Protein AF-A0A855X3U1-F1 (afdb_monomer_lite)

Secondary structure (DSSP, 8-state):
-HHHHHHHHHHTT-------STTS-HHHHHHHHHHHHTPPP--HHHHHHHHH--

Sequence (54 aa):
MTAKRSIDEKLKNRIIALDGPAGSGKSTTARILAARLGYNYLDTGAMYRALTYV

Organism: NCBI:txid2072418

Foldseek 3Di:
DPPVVVVLVVCVDDDDDDDDDPPPCRLVVQVVVCVVNVHDGDDVVVVVVVVPPD

Structure (mmCIF, N/CA/C/O backbone):
data_AF-A0A855X3U1-F1
#
_entry.id   AF-A0A855X3U1-F1
#
loop_
_atom_site.group_PDB
_atom_site.id
_atom_site.type_symbol
_atom_site.label_atom_id
_atom_site.label_alt_id
_atom_site.label_comp_id
_atom_site.label_asym_id
_atom_site.label_entity_id
_atom_site.label_seq_id
_atom_site.pdbx_PDB_ins_code
_atom_site.Cartn_x
_atom_site.Cartn_y
_atom_site.Cartn_z
_atom_site.occupancy
_atom_site.B_iso_or_equiv
_atom_site.auth_seq_id
_atom_site.auth_comp_id
_atom_site.auth_asym_id
_atom_site.auth_atom_id
_atom_site.pdbx_PDB_model_num
ATOM 1 N N . MET A 1 1 ? -12.232 -4.343 27.655 1.00 55.16 1 MET A N 1
ATOM 2 C CA . MET A 1 1 ? -13.097 -3.998 26.499 1.00 55.16 1 MET A CA 1
ATOM 3 C C . MET A 1 1 ? -13.042 -2.509 26.106 1.00 55.16 1 MET A C 1
ATOM 5 O O . MET A 1 1 ? -13.377 -2.190 24.976 1.00 55.16 1 MET A O 1
ATOM 9 N N . THR A 1 2 ? -12.561 -1.599 26.966 1.00 59.56 2 THR A N 1
ATOM 10 C CA . THR A 1 2 ? -12.632 -0.133 26.753 1.00 59.56 2 THR A CA 1
ATOM 11 C C . THR A 1 2 ? -11.558 0.469 25.823 1.00 59.56 2 THR A C 1
ATOM 13 O O . THR A 1 2 ? -11.848 1.421 25.111 1.00 59.56 2 THR A O 1
ATOM 16 N N . ALA A 1 3 ? -10.341 -0.090 25.753 1.00 60.88 3 ALA A N 1
ATOM 17 C CA . A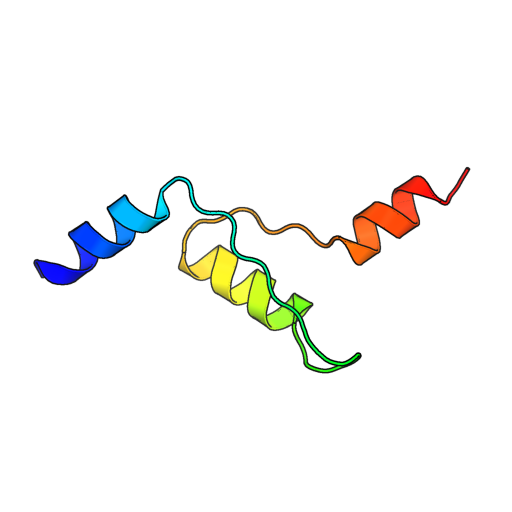LA A 1 3 ? -9.234 0.509 24.980 1.00 60.88 3 ALA A CA 1
ATOM 18 C C . ALA A 1 3 ? -9.368 0.376 23.448 1.00 60.88 3 ALA A C 1
ATOM 20 O O . ALA A 1 3 ? -8.917 1.244 22.706 1.00 60.88 3 ALA A O 1
ATOM 21 N N . LYS A 1 4 ? -10.011 -0.695 22.965 1.00 60.41 4 LYS A N 1
ATOM 22 C CA . LYS A 1 4 ? -10.136 -0.978 21.525 1.00 60.41 4 LYS A CA 1
ATOM 23 C C . LYS A 1 4 ? -10.967 0.094 20.805 1.00 60.41 4 LYS A C 1
ATOM 25 O O . LYS A 1 4 ? -10.589 0.575 19.745 1.00 60.41 4 LYS A O 1
ATOM 30 N N . ARG A 1 5 ? -12.033 0.554 21.467 1.00 64.56 5 ARG A N 1
ATOM 31 C CA . ARG A 1 5 ? -12.991 1.526 20.927 1.00 64.56 5 ARG A CA 1
ATOM 32 C C . ARG A 1 5 ? -12.379 2.908 20.664 1.00 64.56 5 ARG A C 1
ATOM 34 O O . ARG A 1 5 ? -12.812 3.570 19.730 1.00 64.56 5 ARG A O 1
ATOM 41 N N . SER A 1 6 ? -11.363 3.329 21.429 1.00 66.69 6 SER A N 1
ATOM 42 C CA . SER A 1 6 ? -10.706 4.629 21.199 1.00 66.69 6 SER A CA 1
ATOM 43 C C . SER A 1 6 ? -9.658 4.590 20.081 1.00 66.69 6 SER A C 1
ATOM 45 O O . SER A 1 6 ? -9.467 5.593 19.393 1.00 66.69 6 SER A O 1
ATOM 47 N N . ILE A 1 7 ? -9.004 3.441 19.861 1.00 68.81 7 ILE A N 1
ATOM 48 C CA . ILE A 1 7 ? -8.101 3.230 18.718 1.00 68.81 7 ILE A CA 1
ATOM 49 C C . ILE A 1 7 ? -8.899 3.245 17.412 1.00 68.81 7 ILE A C 1
ATOM 51 O O . ILE A 1 7 ? -8.515 3.945 16.476 1.00 68.81 7 ILE A O 1
ATOM 55 N N . ASP A 1 8 ? -10.028 2.532 17.382 1.00 68.75 8 ASP A N 1
ATOM 56 C CA . ASP A 1 8 ? -10.852 2.380 16.182 1.00 68.75 8 ASP A CA 1
ATOM 57 C C . ASP A 1 8 ? -11.420 3.742 15.721 1.00 68.75 8 ASP A C 1
ATOM 59 O O . ASP A 1 8 ? -11.406 4.054 14.530 1.00 68.75 8 ASP A O 1
ATOM 63 N N . GLU A 1 9 ? -11.825 4.619 16.652 1.00 69.75 9 GLU A N 1
ATOM 64 C CA . GLU A 1 9 ? -12.229 5.997 16.320 1.00 69.75 9 GLU A CA 1
ATOM 65 C C . GLU A 1 9 ? -11.071 6.880 15.843 1.00 69.75 9 GLU A C 1
ATOM 67 O O . GLU A 1 9 ? -11.238 7.652 14.899 1.00 69.75 9 GLU A O 1
ATOM 72 N N . LYS A 1 10 ? -9.878 6.762 16.442 1.00 65.06 10 LYS A N 1
ATOM 73 C CA . LYS A 1 10 ? -8.698 7.546 16.027 1.00 65.06 10 LYS A CA 1
ATOM 74 C C . LYS A 1 10 ? -8.218 7.216 14.615 1.00 65.06 10 LYS A C 1
ATOM 76 O O . LYS A 1 10 ? -7.516 8.028 14.003 1.00 65.06 10 LYS A O 1
ATOM 81 N N . LEU A 1 11 ? -8.533 6.016 14.142 1.00 69.25 11 LEU A N 1
ATOM 82 C CA . LEU A 1 11 ? -8.152 5.502 12.835 1.00 69.25 11 LEU A CA 1
ATOM 83 C C . LEU A 1 11 ? -9.126 5.931 11.729 1.00 69.25 11 LEU A C 1
ATOM 85 O O . LEU A 1 11 ? -8.698 6.083 10.592 1.00 69.25 11 LEU A O 1
ATOM 89 N N . LYS A 1 12 ? -10.382 6.250 12.058 1.00 67.44 12 LYS A N 1
ATOM 90 C CA . LYS A 1 12 ? -11.508 6.390 11.115 1.00 67.44 12 LYS A CA 1
ATOM 91 C C . LYS A 1 12 ? -11.275 7.260 9.862 1.00 67.44 12 LYS A C 1
ATOM 93 O O . LYS A 1 12 ? -11.956 7.026 8.879 1.00 67.44 12 LYS A O 1
ATOM 98 N N . ASN A 1 13 ? -10.297 8.174 9.852 1.00 73.19 13 ASN A N 1
ATOM 99 C CA . ASN A 1 13 ? -9.913 9.004 8.696 1.00 73.19 13 ASN A CA 1
ATOM 100 C C . ASN A 1 13 ? -8.385 9.093 8.451 1.00 73.19 13 ASN A C 1
ATOM 102 O O . ASN A 1 13 ? -7.894 10.101 7.945 1.00 73.19 13 ASN A O 1
ATOM 106 N N . ARG A 1 14 ? -7.585 8.097 8.853 1.00 82.06 14 ARG A N 1
ATOM 107 C CA . ARG A 1 14 ? -6.122 8.138 8.645 1.00 82.06 14 ARG A CA 1
ATOM 108 C C . ARG A 1 14 ? -5.709 7.474 7.338 1.00 82.06 14 ARG A C 1
ATOM 110 O O . ARG A 1 14 ? -6.247 6.439 6.982 1.00 82.06 14 A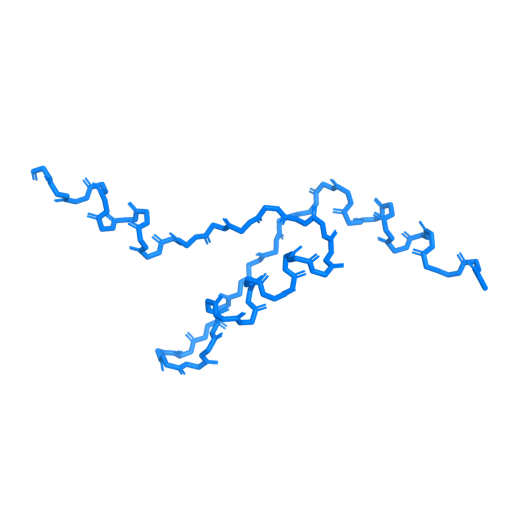RG A O 1
ATOM 117 N N . ILE A 1 15 ? -4.689 8.017 6.680 1.00 88.38 15 ILE A N 1
ATOM 118 C CA . ILE A 1 15 ? -3.982 7.347 5.582 1.00 88.38 15 ILE A CA 1
ATOM 119 C C . ILE A 1 15 ? -2.741 6.674 6.175 1.00 88.38 15 ILE A C 1
ATOM 121 O O . ILE A 1 15 ? -1.991 7.306 6.919 1.00 88.38 15 ILE A O 1
ATOM 125 N N . ILE A 1 16 ? -2.541 5.390 5.872 1.00 88.06 16 ILE A N 1
ATOM 126 C CA . ILE A 1 16 ? -1.377 4.616 6.320 1.00 88.06 16 ILE A CA 1
ATOM 127 C C . ILE A 1 16 ? -0.487 4.358 5.104 1.00 88.06 16 ILE A C 1
ATOM 129 O O . ILE A 1 16 ? -0.885 3.642 4.188 1.00 88.06 16 ILE A O 1
ATOM 133 N N . ALA A 1 17 ? 0.714 4.934 5.107 1.00 89.19 17 ALA A N 1
ATOM 134 C CA . ALA A 1 17 ? 1.739 4.674 4.102 1.00 89.19 17 ALA A CA 1
ATOM 135 C C . ALA A 1 17 ? 2.726 3.611 4.611 1.00 89.19 17 ALA A C 1
ATOM 137 O O . ALA A 1 17 ? 3.119 3.627 5.777 1.00 89.19 17 ALA A O 1
ATOM 138 N N . LEU A 1 18 ? 3.120 2.685 3.735 1.00 88.12 18 LEU A N 1
ATOM 139 C CA . LEU A 1 18 ? 4.078 1.616 4.019 1.00 88.12 18 LEU A CA 1
ATOM 140 C C . LEU A 1 18 ? 5.227 1.720 3.022 1.00 88.12 18 LEU A C 1
ATOM 142 O O . LEU A 1 18 ? 5.027 1.474 1.833 1.00 88.12 18 LEU A O 1
ATOM 146 N N . ASP A 1 19 ? 6.416 2.058 3.513 1.00 88.69 19 ASP A N 1
ATOM 147 C CA . ASP A 1 19 ? 7.605 2.278 2.689 1.00 88.69 19 ASP A CA 1
ATOM 148 C C . ASP A 1 19 ? 8.758 1.336 3.077 1.00 88.69 19 ASP A C 1
ATOM 150 O O . ASP A 1 19 ? 8.759 0.745 4.159 1.00 88.69 19 ASP A O 1
ATOM 154 N N . GLY A 1 20 ? 9.707 1.117 2.165 1.00 88.44 20 GLY A N 1
ATOM 155 C CA . GLY A 1 20 ? 10.853 0.228 2.378 1.00 88.44 20 GLY A CA 1
ATOM 156 C C . GLY A 1 20 ? 11.374 -0.481 1.117 1.00 88.44 20 GLY A C 1
ATOM 157 O O . GLY A 1 20 ? 10.804 -0.335 0.034 1.00 88.44 20 GLY A O 1
ATOM 158 N N . PRO A 1 21 ? 12.421 -1.318 1.237 1.00 90.62 21 PRO A N 1
ATOM 159 C CA . PRO A 1 21 ? 13.146 -1.903 0.100 1.00 90.62 21 PRO A CA 1
ATOM 160 C C . PRO A 1 21 ? 12.290 -2.779 -0.820 1.00 90.62 21 PRO A C 1
ATOM 162 O O . PRO A 1 21 ? 11.307 -3.382 -0.382 1.00 90.62 21 PRO A O 1
ATOM 165 N N . ALA A 1 22 ? 12.653 -2.890 -2.099 1.00 87.00 22 ALA A N 1
ATOM 166 C CA . ALA A 1 22 ? 11.981 -3.806 -3.024 1.00 87.00 22 ALA A CA 1
ATOM 167 C C . ALA A 1 22 ? 11.990 -5.249 -2.474 1.00 87.00 22 ALA A C 1
ATOM 169 O O . ALA A 1 22 ? 12.968 -5.691 -1.881 1.00 87.00 22 ALA A O 1
ATOM 170 N N . GLY A 1 23 ? 10.873 -5.969 -2.616 1.00 87.69 23 GLY A N 1
ATOM 171 C CA . GLY A 1 23 ? 10.745 -7.346 -2.119 1.00 87.69 23 GLY A CA 1
ATOM 172 C C . GLY A 1 23 ? 10.469 -7.507 -0.615 1.00 87.69 23 GLY A C 1
ATOM 173 O O . GLY A 1 23 ? 10.192 -8.619 -0.185 1.00 87.69 23 GLY A O 1
ATOM 174 N N . SER A 1 24 ? 10.425 -6.437 0.192 1.00 91.25 24 SER A N 1
ATOM 175 C CA . SER A 1 24 ? 10.186 -6.533 1.651 1.00 91.25 24 SER A CA 1
ATOM 176 C C . SER A 1 24 ? 8.751 -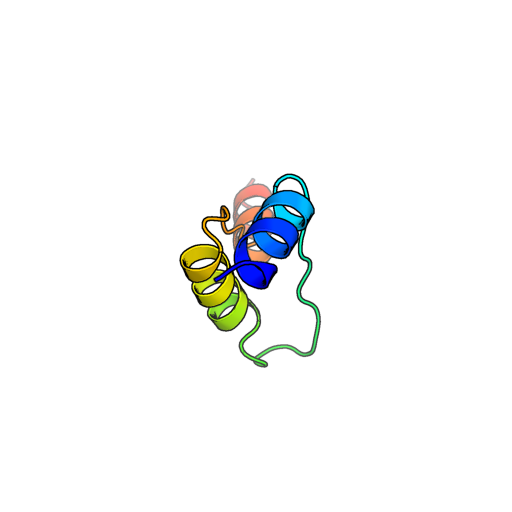6.901 2.076 1.00 91.25 24 SER A C 1
ATOM 178 O O . SER A 1 24 ? 8.414 -6.857 3.256 1.00 91.25 24 SER A O 1
ATOM 180 N N . GLY A 1 25 ? 7.868 -7.230 1.128 1.00 92.06 25 GLY A N 1
ATOM 181 C CA .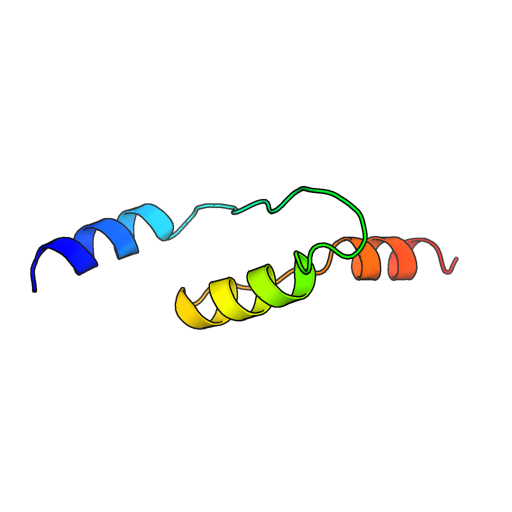 GLY A 1 25 ? 6.499 -7.667 1.422 1.00 92.06 25 GLY A CA 1
ATOM 182 C C . GLY A 1 25 ? 5.493 -6.554 1.739 1.00 92.06 25 GLY A C 1
ATOM 183 O O . GLY A 1 25 ? 4.380 -6.864 2.156 1.00 92.06 25 GLY A O 1
ATOM 184 N N . LYS A 1 26 ? 5.822 -5.274 1.504 1.00 92.81 26 LYS A N 1
ATOM 185 C CA . LYS A 1 26 ? 4.945 -4.113 1.795 1.00 92.81 26 LYS A CA 1
ATOM 186 C C . LYS A 1 26 ? 3.522 -4.272 1.272 1.00 92.81 26 LYS A C 1
ATOM 188 O O . LYS A 1 26 ? 2.590 -4.126 2.050 1.00 92.81 26 LYS A O 1
ATOM 193 N N . SER A 1 27 ? 3.346 -4.630 -0.002 1.00 90.94 27 SER A N 1
ATOM 194 C CA . SER A 1 27 ? 2.019 -4.834 -0.604 1.00 90.94 27 SER A CA 1
ATOM 195 C C . SER A 1 27 ? 1.233 -5.955 0.084 1.00 90.94 27 SER A C 1
ATOM 197 O O . SER A 1 27 ? 0.032 -5.831 0.316 1.00 90.94 27 SER A O 1
ATOM 199 N N . THR A 1 28 ? 1.913 -7.033 0.479 1.00 93.88 28 THR A N 1
ATOM 200 C CA . THR A 1 28 ? 1.301 -8.149 1.211 1.00 93.88 28 THR A CA 1
ATOM 201 C C . THR A 1 28 ? 0.873 -7.729 2.612 1.00 93.88 28 THR A C 1
ATOM 203 O O . THR A 1 28 ? -0.277 -7.948 2.991 1.00 93.88 28 THR A O 1
ATOM 206 N N . THR A 1 29 ? 1.761 -7.077 3.362 1.00 94.06 29 THR A N 1
ATOM 207 C CA . THR A 1 29 ? 1.469 -6.583 4.712 1.00 94.06 29 THR A CA 1
ATOM 208 C C . THR A 1 29 ? 0.375 -5.518 4.693 1.00 94.06 29 THR A C 1
ATOM 210 O O . THR A 1 29 ? -0.541 -5.587 5.506 1.00 94.06 29 THR A O 1
ATOM 213 N N . ALA A 1 30 ? 0.410 -4.588 3.735 1.00 93.00 30 ALA A N 1
ATOM 214 C CA . ALA A 1 30 ? -0.591 -3.539 3.549 1.00 93.00 30 ALA A CA 1
ATOM 215 C C . ALA A 1 30 ? -1.992 -4.115 3.340 1.00 93.00 30 ALA A C 1
ATOM 217 O O . ALA A 1 30 ? -2.936 -3.708 4.008 1.00 93.00 30 ALA A O 1
ATOM 218 N N . ARG A 1 31 ? -2.117 -5.107 2.454 1.00 93.19 31 ARG A N 1
ATOM 219 C CA . ARG A 1 31 ? -3.385 -5.782 2.164 1.00 93.19 31 ARG A CA 1
ATOM 220 C C . ARG A 1 31 ? -3.946 -6.505 3.389 1.00 93.19 31 ARG A C 1
ATOM 222 O O . ARG A 1 31 ? -5.137 -6.398 3.669 1.00 93.19 31 ARG A O 1
ATOM 229 N N . ILE A 1 32 ? -3.100 -7.215 4.140 1.00 95.00 32 ILE A N 1
ATOM 230 C CA . ILE A 1 32 ? -3.515 -7.909 5.371 1.00 95.00 32 ILE A CA 1
ATOM 231 C C . ILE A 1 32 ? -3.914 -6.900 6.456 1.00 95.00 32 ILE A C 1
ATOM 233 O O . ILE A 1 32 ? -4.928 -7.086 7.128 1.00 95.00 32 ILE A O 1
ATOM 2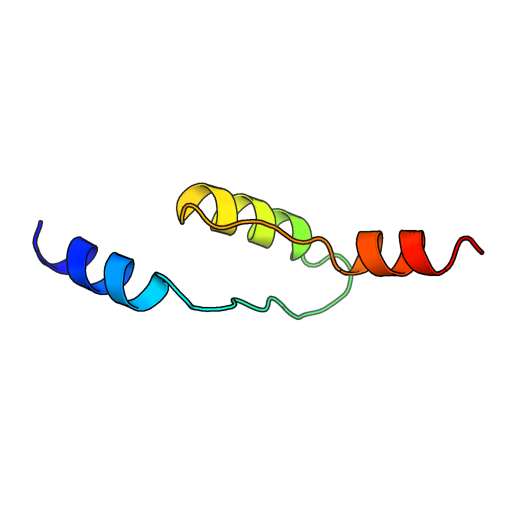37 N N . LEU A 1 33 ? -3.134 -5.831 6.625 1.00 92.62 33 LEU A N 1
ATOM 238 C CA . LEU A 1 33 ? -3.408 -4.771 7.591 1.00 92.62 33 LEU A CA 1
ATOM 239 C C . LEU A 1 33 ? -4.730 -4.068 7.275 1.00 92.62 33 LEU A C 1
ATOM 241 O O . LEU A 1 33 ? -5.555 -3.902 8.169 1.00 92.62 33 LEU A O 1
ATOM 245 N N . ALA A 1 34 ? -4.955 -3.722 6.007 1.00 92.25 34 ALA A N 1
ATOM 246 C CA . ALA A 1 34 ? -6.176 -3.072 5.560 1.00 92.25 34 ALA A CA 1
ATOM 247 C C . ALA A 1 34 ? -7.412 -3.941 5.835 1.00 92.25 34 ALA A C 1
ATOM 249 O O . ALA A 1 34 ? -8.365 -3.468 6.447 1.00 92.25 34 ALA A O 1
ATOM 250 N N . ALA A 1 35 ? -7.351 -5.240 5.517 1.00 92.56 35 ALA A N 1
ATOM 251 C CA . ALA A 1 35 ? -8.428 -6.183 5.821 1.00 92.56 35 ALA A CA 1
ATOM 252 C C . ALA A 1 35 ? -8.713 -6.301 7.331 1.00 92.56 35 ALA A C 1
ATOM 254 O O . ALA A 1 35 ? -9.868 -6.384 7.739 1.00 92.56 35 ALA A O 1
ATOM 255 N N . ARG A 1 36 ? -7.672 -6.280 8.176 1.00 91.56 36 ARG A N 1
ATOM 256 C CA . ARG A 1 36 ? -7.816 -6.350 9.642 1.00 91.56 36 ARG A CA 1
ATOM 257 C C . ARG A 1 36 ? -8.380 -5.072 10.260 1.00 91.56 36 ARG A C 1
ATOM 259 O O . ARG A 1 36 ? -9.038 -5.155 11.293 1.00 91.56 36 ARG A O 1
ATOM 266 N N . LEU A 1 37 ? -8.097 -3.917 9.660 1.00 88.06 37 LEU A N 1
ATOM 267 C CA . LEU A 1 37 ? -8.541 -2.609 10.147 1.00 88.06 37 LEU A CA 1
ATOM 268 C C . LEU A 1 37 ? -9.836 -2.117 9.481 1.00 88.06 37 LEU A C 1
ATOM 270 O O . LEU A 1 37 ? -10.365 -1.091 9.896 1.00 88.06 37 LEU A O 1
ATOM 274 N N . GLY A 1 38 ? -10.348 -2.816 8.462 1.00 88.19 38 GLY A N 1
ATOM 275 C CA . GLY A 1 38 ? -11.509 -2.369 7.683 1.00 88.19 38 GLY A CA 1
ATOM 276 C C . GLY A 1 38 ? -11.201 -1.192 6.750 1.00 88.19 38 GLY A C 1
ATOM 277 O O . GLY A 1 38 ? -12.066 -0.360 6.498 1.00 88.19 38 GLY A O 1
ATOM 278 N N . TYR A 1 39 ? -9.960 -1.096 6.272 1.00 89.88 39 TYR A N 1
ATOM 279 C CA . TYR A 1 39 ? -9.500 -0.055 5.356 1.00 89.88 39 TYR A CA 1
ATOM 280 C C . TYR A 1 39 ? -9.530 -0.533 3.907 1.00 89.88 39 TYR A C 1
ATOM 282 O O . TYR A 1 39 ? -9.348 -1.717 3.619 1.00 89.88 39 TYR A O 1
ATOM 290 N N . ASN A 1 40 ? -9.638 0.421 2.986 1.00 89.62 40 ASN A N 1
ATOM 291 C CA . ASN A 1 40 ? -9.368 0.169 1.577 1.00 89.62 40 ASN A CA 1
ATOM 292 C C . ASN A 1 40 ? -7.856 0.038 1.340 1.00 89.62 40 ASN A C 1
ATOM 294 O O . ASN A 1 40 ? -7.057 0.790 1.899 1.00 89.62 40 ASN A O 1
ATOM 298 N N . TYR A 1 41 ? -7.471 -0.914 0.491 1.00 91.44 41 TYR A N 1
ATOM 299 C CA . TYR A 1 41 ? -6.089 -1.122 0.063 1.00 91.44 41 TYR A CA 1
ATOM 300 C C . TYR A 1 41 ? -5.875 -0.544 -1.342 1.00 91.44 41 TYR A C 1
ATOM 302 O O . TYR A 1 41 ? -6.666 -0.814 -2.243 1.00 91.44 41 TYR A O 1
ATOM 310 N N . LEU A 1 42 ? -4.790 0.211 -1.529 1.00 88.50 42 LEU A N 1
ATOM 311 C CA . LEU A 1 42 ? -4.371 0.766 -2.817 1.00 88.50 42 LEU A CA 1
ATOM 312 C C . LEU A 1 42 ? -2.953 0.282 -3.152 1.00 88.50 42 LEU A C 1
ATOM 314 O O . LEU A 1 42 ? -2.008 0.570 -2.417 1.00 88.50 42 LEU A O 1
ATOM 318 N N . ASP A 1 43 ? -2.795 -0.428 -4.271 1.00 88.00 43 ASP A N 1
ATOM 319 C CA . ASP A 1 43 ? -1.481 -0.746 -4.843 1.00 88.00 43 ASP A CA 1
ATOM 320 C C . ASP A 1 43 ? -1.044 0.400 -5.763 1.00 88.00 43 ASP A C 1
ATOM 322 O O . ASP A 1 43 ? -1.455 0.492 -6.923 1.00 88.00 43 ASP A O 1
ATOM 326 N N . THR A 1 44 ? -0.206 1.292 -5.236 1.00 85.44 44 THR A N 1
ATOM 327 C CA . THR A 1 44 ? 0.310 2.446 -5.984 1.00 85.44 44 THR A CA 1
ATOM 328 C C . THR A 1 44 ? 1.164 2.029 -7.180 1.00 85.44 44 THR A C 1
ATOM 330 O O . THR A 1 44 ? 1.137 2.693 -8.211 1.00 85.44 44 THR A O 1
ATOM 333 N N . GLY A 1 45 ? 1.871 0.898 -7.102 1.00 84.81 45 GLY A N 1
ATOM 334 C CA . GLY A 1 45 ? 2.661 0.381 -8.216 1.00 84.81 45 GLY A CA 1
ATOM 335 C C . GLY A 1 45 ? 1.782 -0.092 -9.372 1.00 84.81 45 GLY A C 1
ATOM 336 O O . GLY A 1 45 ? 2.090 0.180 -10.530 1.00 84.81 45 GLY A O 1
ATOM 337 N N . ALA A 1 46 ? 0.679 -0.781 -9.071 1.00 85.94 46 ALA A N 1
ATOM 338 C CA . ALA A 1 46 ? -0.309 -1.166 -10.077 1.00 85.94 46 ALA A CA 1
ATOM 339 C C . ALA A 1 46 ? -1.027 0.056 -10.665 1.00 85.94 46 ALA A C 1
ATOM 341 O O . ALA A 1 46 ? -1.187 0.129 -11.880 1.00 85.94 46 ALA A O 1
ATOM 342 N N . MET A 1 47 ? -1.385 1.032 -9.825 1.00 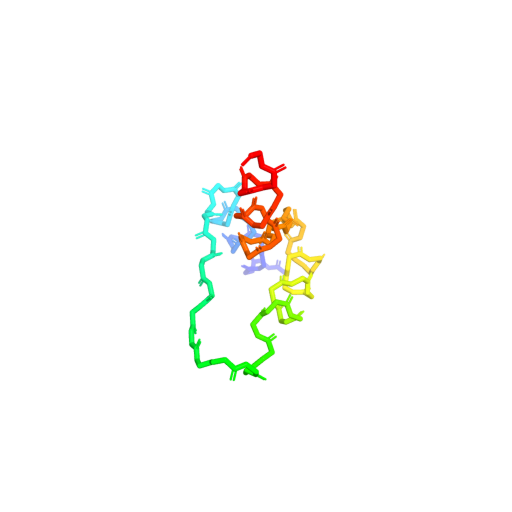89.94 47 MET A N 1
ATOM 343 C CA . MET A 1 47 ? -1.989 2.294 -10.257 1.00 89.94 47 MET A CA 1
ATOM 344 C C . MET A 1 47 ? -1.089 3.048 -11.244 1.00 89.94 47 MET A C 1
ATOM 346 O O . MET A 1 47 ? -1.550 3.416 -12.322 1.00 89.94 47 MET A O 1
ATOM 350 N N . TYR A 1 48 ? 0.195 3.241 -10.918 1.00 89.62 48 TYR A N 1
ATOM 351 C CA . TYR A 1 48 ? 1.126 3.918 -11.822 1.00 89.62 48 TYR A CA 1
ATOM 352 C C . TYR A 1 48 ? 1.301 3.152 -13.137 1.00 89.62 48 TYR A C 1
ATOM 354 O O . TYR A 1 48 ? 1.220 3.762 -14.196 1.00 89.62 48 TYR A O 1
ATOM 362 N N . ARG A 1 49 ? 1.444 1.817 -13.104 1.00 90.06 49 ARG A N 1
ATOM 363 C CA . ARG A 1 49 ? 1.531 1.001 -14.332 1.00 90.06 49 ARG A CA 1
ATOM 364 C C . ARG A 1 49 ? 0.285 1.109 -15.211 1.00 90.06 49 ARG A C 1
ATOM 366 O O . ARG A 1 49 ? 0.422 1.154 -16.427 1.00 90.06 49 ARG A O 1
ATOM 373 N N . ALA A 1 50 ? -0.904 1.153 -14.611 1.00 89.62 50 ALA A N 1
ATOM 374 C CA . ALA A 1 50 ? -2.153 1.332 -15.347 1.00 89.62 50 ALA A CA 1
ATOM 375 C C . ALA A 1 50 ? -2.228 2.712 -16.020 1.00 89.62 50 ALA A C 1
ATOM 377 O O . ALA A 1 50 ? -2.734 2.820 -17.131 1.00 89.62 50 ALA A O 1
ATOM 378 N N . LEU A 1 51 ? -1.692 3.750 -15.369 1.00 90.00 51 LEU A N 1
ATOM 379 C CA . LEU A 1 51 ? -1.637 5.110 -15.912 1.00 90.00 51 LEU A CA 1
ATOM 380 C C . LEU A 1 51 ? -0.595 5.279 -17.025 1.00 90.00 51 LEU A C 1
ATOM 382 O O . LEU A 1 51 ? -0.791 6.106 -17.904 1.00 90.00 51 LEU A O 1
ATOM 386 N N . THR A 1 52 ? 0.508 4.529 -16.992 1.00 91.00 52 THR A N 1
ATOM 387 C CA . THR A 1 52 ? 1.580 4.611 -18.002 1.00 91.00 52 THR A CA 1
ATOM 388 C C . THR A 1 52 ? 1.264 3.839 -19.288 1.00 91.00 52 THR A C 1
ATOM 390 O O . THR A 1 52 ? 1.995 3.978 -20.257 1.00 91.00 52 THR A O 1
ATOM 393 N N . TYR A 1 53 ? 0.203 3.027 -19.340 1.00 69.81 53 TYR A N 1
ATOM 394 C CA . TYR A 1 53 ? -0.120 2.197 -20.515 1.00 69.81 53 TYR A CA 1
ATOM 395 C C . TYR A 1 53 ? -0.772 2.975 -21.685 1.00 69.81 53 TYR A C 1
ATOM 397 O O . TYR A 1 53 ? -1.578 2.416 -22.427 1.00 69.81 53 TYR A O 1
ATOM 405 N N . VAL A 1 54 ? -0.449 4.261 -21.840 1.00 58.22 54 VAL A N 1
ATOM 406 C CA . VAL A 1 54 ? -0.911 5.139 -22.930 1.00 58.22 54 VAL A CA 1
ATOM 407 C C . VAL A 1 54 ? 0.243 5.589 -23.809 1.00 58.22 54 VAL A C 1
ATOM 409 O O . VAL A 1 54 ? 1.354 5.788 -23.268 1.00 58.22 54 VAL A O 1
#

InterPro domains:
  IPR001977 Dephospho-CoA kinase [PS51219] (15-54)
  IPR011994 Cytidylate kinase domain [PF02224] (16-54)
  IPR027417 P-loop containing nucleoside triphosphate hydrolase [G3DSA:3.40.50.300] (2-54)
  IPR027417 P-loop containing nucleoside triphosphate hydrolase [SSF52540] (12-53)

Radius of gyration: 14.39 Å; chains: 1; bounding box: 26×17×50 Å

pLDDT: mean 82.98, std 11.59, range [55.16, 95.0]